Protein AF-A0A7C5HG70-F1 (afdb_monomer)

Organism: NCBI:txid274539

pLDDT: mean 87.7, std 12.25, range [42.59, 97.88]

Mean predicted aligned error: 7.67 Å

Solvent-accessible surface area (backbone atoms only — not comparable to full-atom values): 6271 Å² total; per-residue (Å²): 88,78,44,78,42,54,43,90,46,48,66,64,54,52,53,53,33,57,76,70,71,45,39,65,38,81,40,64,79,54,86,63,38,28,37,42,34,35,47,60,58,70,62,31,52,52,48,47,69,68,39,60,91,56,41,82,87,72,49,50,47,66,52,48,39,53,52,39,51,74,68,67,47,59,65,69,63,41,52,56,50,30,52,57,47,46,52,57,48,54,57,48,58,68,67,71,56,76,74,80,80,78,76,76,78,82,126

Foldseek 3Di:
DKDKDFPVCVVVVVVVCVVVVWDWDWADLDHTIIIIGIHDPVLRVLVCVQRPNNRLVRGQLVSVLVNCVSVVHDNVVSVVVSVVRVVVVVVVVVVPDDDDPPPPPDD

Structure (mmCIF, N/CA/C/O backbone):
data_AF-A0A7C5HG70-F1
#
_entry.id   AF-A0A7C5HG70-F1
#
loop_
_atom_site.group_PDB
_atom_site.id
_atom_site.type_symbol
_atom_site.label_atom_id
_atom_site.label_alt_id
_atom_site.label_comp_id
_atom_site.label_asym_id
_atom_site.label_entity_id
_atom_site.label_seq_id
_atom_site.pdbx_PDB_ins_code
_atom_site.Cartn_x
_atom_site.Cartn_y
_atom_site.Cartn_z
_atom_site.occupancy
_atom_site.B_iso_or_equiv
_atom_site.auth_seq_id
_atom_site.auth_comp_id
_atom_site.auth_asym_id
_atom_site.auth_atom_id
_atom_site.pdbx_PDB_model_num
ATOM 1 N N . VAL A 1 1 ? 2.950 -6.331 -4.172 1.00 86.00 1 VAL A N 1
ATOM 2 C CA . VAL A 1 1 ? 4.027 -5.714 -3.352 1.00 86.00 1 VAL A CA 1
ATOM 3 C C . VAL A 1 1 ? 3.846 -4.199 -3.343 1.00 86.00 1 VAL A C 1
ATOM 5 O O . VAL A 1 1 ? 3.346 -3.675 -4.333 1.00 86.00 1 VAL A O 1
ATOM 8 N N . MET A 1 2 ? 4.215 -3.508 -2.255 1.00 92.00 2 MET A N 1
ATOM 9 C CA . MET A 1 2 ? 4.218 -2.038 -2.158 1.00 92.00 2 MET A CA 1
ATOM 10 C C . MET A 1 2 ? 5.634 -1.519 -1.890 1.00 92.00 2 MET A C 1
ATOM 12 O O . MET A 1 2 ? 6.300 -2.007 -0.983 1.00 92.00 2 MET A O 1
ATOM 16 N N . HIS A 1 3 ? 6.058 -0.491 -2.626 1.00 92.75 3 HIS A N 1
ATOM 17 C CA . HIS A 1 3 ? 7.279 0.266 -2.340 1.00 92.75 3 HIS A CA 1
ATOM 18 C C . HIS A 1 3 ? 6.998 1.760 -2.232 1.00 92.75 3 HIS A C 1
ATOM 20 O O . HIS A 1 3 ? 6.288 2.316 -3.065 1.00 92.75 3 HIS A O 1
ATOM 26 N N . THR A 1 4 ? 7.616 2.427 -1.258 1.00 93.19 4 THR A N 1
ATOM 27 C CA . THR A 1 4 ? 7.603 3.890 -1.161 1.00 93.19 4 THR A CA 1
ATOM 28 C C . THR A 1 4 ? 8.867 4.459 -1.797 1.00 93.19 4 THR A C 1
ATOM 30 O O . THR A 1 4 ? 9.975 4.087 -1.419 1.00 93.19 4 THR A O 1
ATOM 33 N N . LEU A 1 5 ? 8.707 5.360 -2.765 1.00 94.38 5 LEU A N 1
ATOM 34 C CA . LEU A 1 5 ? 9.795 5.988 -3.518 1.00 94.38 5 LEU A CA 1
ATOM 35 C C . LEU A 1 5 ? 9.670 7.518 -3.475 1.00 94.38 5 LEU A C 1
ATOM 37 O O . LEU A 1 5 ? 8.562 8.032 -3.317 1.00 94.38 5 LEU A O 1
ATOM 41 N N . PRO A 1 6 ? 10.764 8.276 -3.669 1.00 94.69 6 PRO A N 1
ATOM 42 C CA . PRO A 1 6 ? 10.676 9.708 -3.943 1.00 94.69 6 PRO A CA 1
ATOM 43 C C . PRO A 1 6 ? 9.847 9.983 -5.206 1.00 94.69 6 PRO A C 1
ATOM 45 O O . PRO A 1 6 ? 9.965 9.256 -6.193 1.00 94.69 6 PRO A O 1
ATOM 48 N N . ALA A 1 7 ? 9.060 11.060 -5.219 1.00 93.25 7 ALA A N 1
ATOM 49 C CA . ALA A 1 7 ? 8.183 11.393 -6.347 1.00 93.25 7 ALA A CA 1
ATOM 50 C C . ALA A 1 7 ? 8.950 11.569 -7.673 1.00 93.25 7 ALA A C 1
ATOM 52 O O . ALA A 1 7 ? 8.489 11.117 -8.719 1.00 93.25 7 ALA A O 1
ATOM 53 N N . GLY A 1 8 ? 10.173 12.112 -7.628 1.00 94.38 8 GLY A N 1
ATOM 54 C CA . GLY A 1 8 ? 11.040 12.246 -8.807 1.00 94.38 8 GLY A CA 1
ATOM 55 C C . GLY A 1 8 ? 11.470 10.916 -9.446 1.00 94.38 8 GLY A C 1
ATOM 56 O O . GLY A 1 8 ? 11.918 10.905 -10.587 1.00 94.38 8 GLY A O 1
ATOM 57 N N . LYS A 1 9 ? 11.309 9.781 -8.752 1.00 95.19 9 LYS A N 1
ATOM 58 C CA . LYS A 1 9 ? 11.611 8.437 -9.274 1.00 95.19 9 LYS A CA 1
ATOM 59 C C . LYS A 1 9 ? 10.422 7.769 -9.976 1.00 95.19 9 LYS A C 1
ATOM 61 O O . LYS A 1 9 ? 10.565 6.647 -10.457 1.00 95.19 9 LYS A O 1
ATOM 66 N N . MET A 1 10 ? 9.266 8.437 -10.073 1.00 93.94 10 MET A N 1
ATOM 67 C CA . MET A 1 10 ? 8.052 7.869 -10.676 1.00 93.94 10 MET A CA 1
ATOM 68 C C . MET A 1 10 ? 8.275 7.382 -12.114 1.00 93.94 10 MET A C 1
ATOM 70 O O . MET A 1 10 ? 7.909 6.257 -12.453 1.00 93.94 10 MET A O 1
ATOM 74 N N . LEU A 1 11 ? 8.887 8.213 -12.961 1.00 95.44 11 LEU A N 1
ATOM 75 C CA . LEU A 1 11 ? 9.102 7.887 -14.374 1.00 95.44 11 LEU A CA 1
ATOM 76 C C . LEU A 1 11 ? 10.018 6.668 -14.538 1.00 95.44 11 LEU A C 1
ATOM 78 O O . LEU A 1 11 ? 9.692 5.748 -15.282 1.00 95.44 11 LEU A O 1
ATOM 82 N N . GLU A 1 12 ? 11.116 6.617 -13.784 1.00 96.25 12 GLU A N 1
ATOM 83 C CA . GLU A 1 12 ? 12.054 5.489 -13.799 1.00 96.25 12 GLU A CA 1
ATOM 84 C C . GLU A 1 12 ? 11.375 4.185 -13.346 1.00 96.25 12 GLU A C 1
ATOM 86 O O . GLU A 1 12 ? 11.476 3.153 -14.014 1.00 96.25 12 GLU A O 1
ATOM 91 N N . ALA A 1 13 ? 10.628 4.237 -12.238 1.00 95.69 13 ALA A N 1
ATOM 92 C CA . ALA A 1 13 ? 9.930 3.078 -11.691 1.00 95.69 13 ALA A CA 1
ATOM 93 C C . ALA A 1 13 ? 8.856 2.540 -12.651 1.00 95.69 13 ALA A C 1
ATOM 95 O O . ALA A 1 13 ? 8.804 1.338 -12.914 1.00 95.69 13 ALA A O 1
ATOM 96 N N . THR A 1 14 ? 8.025 3.422 -13.213 1.00 95.81 14 THR A N 1
ATOM 97 C CA . THR A 1 14 ? 6.956 3.025 -14.143 1.00 95.81 14 THR A CA 1
ATOM 98 C C . THR A 1 14 ? 7.508 2.512 -15.471 1.00 95.81 14 THR A C 1
ATOM 100 O O . THR A 1 14 ? 6.991 1.525 -15.992 1.00 95.81 14 THR A O 1
ATOM 103 N N . ALA A 1 15 ? 8.590 3.098 -15.994 1.00 97.44 15 ALA A N 1
ATOM 104 C CA . ALA A 1 15 ? 9.267 2.593 -17.188 1.00 97.44 15 ALA A CA 1
ATOM 105 C C . ALA A 1 15 ? 9.804 1.170 -16.971 1.00 97.44 15 ALA A C 1
ATOM 107 O O . ALA A 1 15 ? 9.611 0.296 -17.818 1.00 97.44 15 ALA A O 1
ATOM 108 N N . LYS A 1 16 ? 10.419 0.911 -15.810 1.00 97.06 16 LYS A N 1
ATOM 109 C CA . LYS A 1 16 ? 10.902 -0.424 -15.444 1.00 97.06 16 LYS A CA 1
ATOM 110 C C . LYS A 1 16 ? 9.755 -1.433 -15.358 1.00 97.06 16 LYS A C 1
ATOM 112 O O . LYS A 1 16 ? 9.848 -2.495 -15.963 1.00 97.06 16 LYS A O 1
ATOM 117 N N . LEU A 1 17 ? 8.667 -1.097 -14.665 1.00 97.12 17 LEU A N 1
ATOM 118 C CA . LEU A 1 17 ? 7.504 -1.983 -14.520 1.00 97.12 17 LEU A CA 1
ATOM 119 C C . LEU A 1 17 ? 6.849 -2.305 -15.869 1.00 97.12 17 LEU A C 1
ATOM 121 O O . LEU A 1 17 ? 6.609 -3.474 -16.164 1.00 97.12 17 LEU A O 1
ATOM 125 N N . ARG A 1 18 ? 6.668 -1.294 -16.730 1.00 96.62 18 ARG A N 1
ATOM 126 C CA . ARG A 1 18 ? 6.160 -1.478 -18.100 1.00 96.62 18 ARG A CA 1
ATOM 127 C C . ARG A 1 18 ? 7.064 -2.385 -18.931 1.00 96.62 18 ARG A C 1
ATOM 129 O O . ARG A 1 18 ? 6.560 -3.264 -19.617 1.00 96.62 18 ARG A O 1
ATOM 136 N N . ARG A 1 19 ? 8.388 -2.213 -18.840 1.00 97.88 19 ARG A N 1
ATOM 137 C CA . ARG A 1 19 ? 9.363 -3.060 -19.548 1.00 97.88 19 ARG A CA 1
ATOM 138 C C . ARG A 1 19 ? 9.259 -4.535 -19.150 1.00 97.88 19 ARG A C 1
ATOM 140 O O . ARG A 1 19 ? 9.485 -5.394 -19.994 1.00 97.88 19 ARG A O 1
ATOM 147 N N . PHE A 1 20 ? 8.935 -4.826 -17.893 1.00 96.50 20 PHE A N 1
ATOM 148 C CA . PHE A 1 20 ? 8.747 -6.195 -17.406 1.00 96.50 20 PHE A CA 1
ATOM 149 C C . PHE A 1 20 ? 7.308 -6.713 -17.555 1.00 96.50 20 PHE A C 1
ATOM 151 O O . PHE A 1 20 ? 7.043 -7.844 -17.160 1.00 96.50 20 PHE A O 1
ATOM 158 N N . GLY A 1 21 ? 6.381 -5.918 -18.102 1.00 96.31 21 GLY A N 1
ATOM 159 C CA . GLY A 1 21 ? 4.975 -6.312 -18.235 1.00 96.31 21 GLY A CA 1
ATOM 160 C C . GLY A 1 21 ? 4.262 -6.511 -16.893 1.00 96.31 21 GLY A C 1
ATOM 161 O O . GLY A 1 21 ? 3.329 -7.301 -16.808 1.00 96.31 21 GLY A O 1
ATOM 162 N N . ILE A 1 22 ? 4.714 -5.831 -15.837 1.00 97.00 22 ILE A N 1
ATOM 163 C CA . ILE A 1 22 ? 4.141 -5.949 -14.492 1.00 97.00 22 ILE A CA 1
ATOM 164 C C . ILE A 1 22 ? 3.065 -4.875 -14.332 1.00 97.00 22 ILE A C 1
ATOM 166 O O . ILE A 1 22 ? 3.363 -3.693 -14.519 1.00 97.00 22 ILE A O 1
ATOM 170 N N . ASP A 1 23 ? 1.840 -5.263 -13.960 1.00 97.12 23 ASP A N 1
ATOM 171 C CA . ASP A 1 23 ? 0.777 -4.297 -13.664 1.00 97.12 23 ASP A CA 1
ATOM 172 C C . ASP A 1 23 ? 1.081 -3.539 -12.367 1.00 97.12 23 ASP A C 1
ATOM 174 O O . ASP A 1 23 ? 1.718 -4.056 -11.438 1.00 97.12 23 ASP A O 1
ATOM 178 N N . PHE A 1 24 ? 0.646 -2.283 -12.309 1.00 96.69 24 PHE A N 1
ATOM 179 C CA . PHE A 1 24 ? 0.928 -1.407 -11.186 1.00 96.69 24 PHE A CA 1
ATOM 180 C C . PHE A 1 24 ? -0.119 -0.310 -10.975 1.00 96.69 24 PHE A C 1
ATOM 182 O O . PHE A 1 24 ? -0.896 0.068 -11.854 1.00 96.69 24 PHE A O 1
ATOM 189 N N . HIS A 1 25 ? -0.110 0.240 -9.767 1.00 95.19 25 HIS A N 1
ATOM 190 C CA . HIS A 1 25 ? -0.863 1.414 -9.367 1.00 95.19 25 HIS A CA 1
ATOM 191 C C . HIS A 1 25 ? 0.058 2.360 -8.595 1.00 95.19 25 HIS A C 1
ATOM 193 O O . HIS A 1 25 ? 0.753 1.955 -7.660 1.00 95.19 25 HIS A O 1
ATOM 199 N N . ILE A 1 26 ? 0.068 3.629 -9.004 1.00 94.12 26 ILE A N 1
ATOM 200 C CA . ILE A 1 26 ? 0.796 4.685 -8.308 1.00 94.12 26 ILE A CA 1
ATOM 201 C C . ILE A 1 26 ? -0.185 5.430 -7.420 1.00 94.12 26 ILE A C 1
ATOM 203 O O . ILE A 1 26 ? -1.131 6.038 -7.909 1.00 94.12 26 ILE A O 1
ATOM 207 N N . HIS A 1 27 ? 0.084 5.408 -6.124 1.00 92.25 27 HIS A N 1
ATOM 208 C CA . HIS A 1 27 ? -0.643 6.179 -5.138 1.00 92.25 27 HIS A CA 1
ATOM 209 C C . HIS A 1 27 ? 0.271 7.289 -4.610 1.00 92.25 27 HIS A C 1
ATOM 211 O O . HIS A 1 27 ? 1.328 7.010 -4.045 1.00 92.25 27 HIS A O 1
ATOM 217 N N . ALA A 1 28 ? -0.109 8.551 -4.801 1.00 87.44 28 ALA A N 1
ATOM 218 C CA . ALA A 1 28 ? 0.677 9.713 -4.387 1.00 87.44 28 ALA A CA 1
ATOM 219 C C . ALA A 1 28 ? -0.002 10.427 -3.200 1.00 87.44 28 ALA A C 1
ATOM 221 O O . ALA A 1 28 ? -0.709 11.412 -3.402 1.00 87.44 28 ALA A O 1
ATOM 222 N N . PRO A 1 29 ? 0.189 9.964 -1.947 1.00 72.62 29 PRO A N 1
ATOM 223 C CA . PRO A 1 29 ? -0.472 10.555 -0.778 1.00 72.62 29 PRO A CA 1
ATOM 224 C C . PRO A 1 29 ? 0.031 11.974 -0.444 1.00 72.62 29 PRO A C 1
ATOM 226 O O . PRO A 1 29 ? -0.538 12.645 0.421 1.00 72.62 29 PRO A O 1
ATOM 229 N N . GLY A 1 30 ? 1.103 12.429 -1.102 1.00 76.25 30 GLY A N 1
ATOM 230 C CA . GLY A 1 30 ? 1.690 13.756 -0.957 1.00 76.25 30 GLY A CA 1
ATOM 231 C C . GLY A 1 30 ? 2.678 14.086 -2.082 1.00 76.25 30 GLY A C 1
ATOM 232 O O . GLY A 1 30 ? 2.781 13.371 -3.072 1.00 76.25 30 GLY A O 1
ATOM 233 N N . ILE A 1 31 ? 3.424 15.181 -1.913 1.00 80.94 31 ILE A N 1
ATOM 234 C CA . ILE A 1 31 ? 4.250 15.784 -2.980 1.00 80.94 31 ILE A CA 1
AT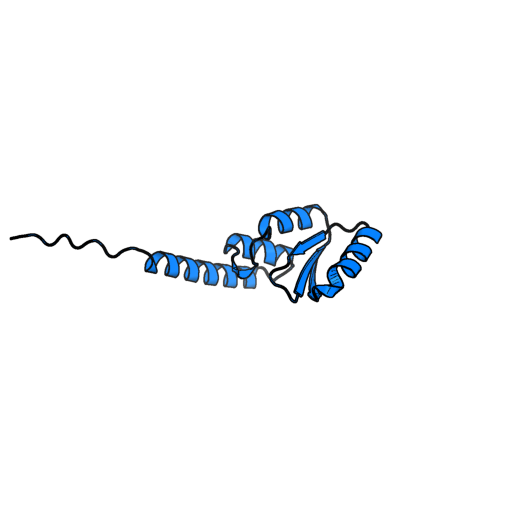OM 235 C C . ILE A 1 31 ? 5.665 15.180 -3.054 1.00 80.94 31 ILE A C 1
ATOM 237 O O . ILE A 1 31 ? 6.333 15.245 -4.080 1.00 80.94 31 ILE A O 1
ATOM 241 N N . LYS A 1 32 ? 6.156 14.613 -1.943 1.00 89.00 32 LYS A N 1
ATOM 242 C CA . LYS A 1 32 ? 7.556 14.171 -1.815 1.00 89.00 32 LYS A CA 1
ATOM 243 C C . LYS A 1 32 ? 7.762 12.705 -2.168 1.00 89.00 32 LYS A C 1
ATOM 245 O O . LYS A 1 32 ? 8.825 12.341 -2.667 1.00 89.00 32 LYS A O 1
ATOM 250 N N . THR A 1 33 ? 6.772 11.867 -1.888 1.00 91.50 33 THR A N 1
ATOM 251 C CA . THR A 1 33 ? 6.871 10.414 -2.016 1.00 91.50 33 THR A CA 1
ATOM 252 C C . THR A 1 33 ? 5.632 9.836 -2.677 1.00 91.50 33 THR A C 1
ATOM 254 O O . THR A 1 33 ? 4.535 10.383 -2.581 1.00 91.50 33 THR A O 1
ATOM 257 N N . ILE A 1 34 ? 5.832 8.703 -3.338 1.00 92.81 34 ILE A N 1
ATOM 258 C CA . ILE A 1 34 ? 4.793 7.893 -3.958 1.00 92.81 34 ILE A CA 1
ATOM 259 C C . ILE A 1 34 ? 4.868 6.474 -3.415 1.00 92.81 34 ILE A C 1
ATOM 261 O O . ILE A 1 34 ? 5.952 5.967 -3.131 1.00 92.81 34 ILE A O 1
ATOM 265 N N . ASN A 1 35 ? 3.720 5.823 -3.322 1.00 93.50 35 ASN A N 1
ATOM 266 C CA . ASN A 1 35 ? 3.604 4.394 -3.100 1.00 93.50 35 ASN A CA 1
ATOM 267 C C . ASN A 1 35 ? 3.331 3.723 -4.444 1.00 93.50 35 ASN A C 1
ATOM 269 O O . ASN A 1 35 ? 2.380 4.061 -5.146 1.00 93.50 35 ASN A O 1
ATOM 273 N N . VAL A 1 36 ? 4.184 2.777 -4.807 1.00 95.00 36 VAL A N 1
ATOM 274 C CA . VAL A 1 36 ? 4.088 1.991 -6.031 1.00 95.00 36 VAL A CA 1
ATOM 275 C C . VAL A 1 36 ? 3.627 0.600 -5.639 1.00 95.00 36 VAL A C 1
ATOM 277 O O . VAL A 1 36 ? 4.380 -0.163 -5.029 1.00 95.00 36 VAL A O 1
ATOM 280 N N . PHE A 1 37 ? 2.384 0.282 -5.975 1.00 95.12 37 PHE A N 1
ATOM 281 C CA . PHE A 1 37 ? 1.833 -1.058 -5.847 1.00 95.12 37 PHE A CA 1
ATOM 282 C C . PHE A 1 37 ? 2.015 -1.778 -7.171 1.00 95.12 37 PHE A C 1
ATOM 284 O O . PHE A 1 37 ? 1.653 -1.233 -8.205 1.00 95.12 37 PHE A O 1
ATOM 291 N N . PHE A 1 38 ? 2.576 -2.979 -7.160 1.00 95.94 38 PHE A N 1
ATOM 292 C CA . PHE A 1 38 ? 2.776 -3.763 -8.377 1.00 95.94 38 PHE A CA 1
ATOM 293 C C . PHE A 1 38 ? 2.699 -5.261 -8.098 1.00 95.94 38 PHE A C 1
ATOM 295 O O . PHE A 1 38 ? 2.931 -5.713 -6.965 1.00 95.94 38 PHE A O 1
ATOM 302 N N . GLY A 1 39 ? 2.370 -6.028 -9.134 1.00 94.69 39 GLY A N 1
ATOM 303 C CA . GLY A 1 39 ? 2.257 -7.481 -9.068 1.00 94.69 39 GLY A CA 1
ATOM 304 C C . GLY A 1 39 ? 1.164 -8.011 -9.987 1.00 94.69 39 GLY A C 1
ATOM 305 O O . GLY A 1 39 ? 1.004 -7.525 -11.103 1.00 9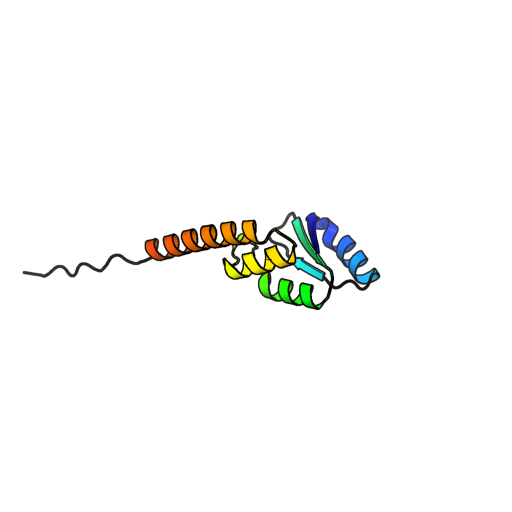4.69 39 GLY A O 1
ATOM 306 N N . ALA A 1 40 ? 0.437 -9.017 -9.499 1.00 94.69 40 ALA A N 1
ATOM 307 C CA . ALA A 1 40 ? -0.656 -9.640 -10.233 1.00 94.69 40 ALA A CA 1
ATOM 308 C C . ALA A 1 40 ? -1.780 -8.621 -10.537 1.00 94.69 40 ALA A C 1
ATOM 310 O O . ALA A 1 40 ? -2.150 -7.863 -9.627 1.00 94.69 40 ALA A O 1
ATOM 311 N N . PRO A 1 41 ? -2.318 -8.582 -11.771 1.00 95.69 41 PRO A N 1
ATOM 312 C CA . PRO A 1 41 ? -3.318 -7.595 -12.186 1.00 95.69 41 PRO A CA 1
ATOM 313 C C . PRO A 1 41 ? -4.559 -7.543 -11.290 1.00 95.69 41 PRO A C 1
ATOM 315 O O . PRO A 1 41 ? -5.044 -6.465 -10.959 1.00 95.69 41 PRO A O 1
ATOM 318 N N . GLU A 1 42 ? -5.047 -8.693 -10.830 1.00 94.75 42 GLU A N 1
ATOM 319 C CA . GLU A 1 42 ? -6.192 -8.812 -9.929 1.00 94.75 42 GLU A CA 1
ATOM 320 C C . GLU A 1 42 ? -5.935 -8.125 -8.580 1.00 94.75 42 GLU A C 1
ATOM 322 O O . GLU A 1 42 ? -6.774 -7.370 -8.086 1.00 94.75 42 GLU A O 1
ATOM 327 N N . CYS A 1 43 ? -4.731 -8.284 -8.024 1.00 93.56 43 CYS A N 1
ATOM 328 C CA . CYS A 1 43 ? -4.331 -7.610 -6.794 1.00 93.56 43 CYS A CA 1
ATOM 329 C C . CYS A 1 43 ? -4.210 -6.099 -7.014 1.00 93.56 43 CYS A C 1
ATOM 331 O O . CYS A 1 43 ? -4.650 -5.304 -6.185 1.00 93.56 43 CYS A O 1
ATOM 333 N N . VAL A 1 44 ? -3.626 -5.680 -8.137 1.00 94.94 44 VAL A N 1
ATOM 334 C CA . VAL A 1 44 ? -3.474 -4.258 -8.467 1.00 94.94 44 VAL A CA 1
ATOM 335 C C . VAL A 1 44 ? -4.836 -3.596 -8.691 1.00 94.94 44 VAL A C 1
ATOM 337 O O . VAL A 1 44 ? -5.036 -2.464 -8.248 1.00 94.94 44 VAL A O 1
ATOM 340 N N . ALA A 1 45 ? -5.789 -4.290 -9.313 1.00 94.75 45 ALA A N 1
ATOM 341 C CA . ALA A 1 45 ? -7.149 -3.803 -9.518 1.00 94.75 45 ALA A CA 1
ATOM 342 C C . ALA A 1 45 ? -7.877 -3.548 -8.189 1.00 94.75 45 ALA A C 1
ATOM 344 O O . ALA A 1 45 ? -8.470 -2.482 -8.014 1.00 94.75 45 ALA A O 1
ATOM 345 N N . VAL A 1 46 ? -7.769 -4.470 -7.226 1.00 94.19 46 VAL A N 1
ATOM 346 C CA . VAL A 1 46 ? -8.344 -4.284 -5.883 1.00 94.19 46 VAL A CA 1
ATOM 347 C C . VAL A 1 46 ? -7.688 -3.101 -5.168 1.00 94.19 46 VAL A C 1
ATOM 349 O O . VAL A 1 46 ? -8.390 -2.230 -4.657 1.00 94.19 46 VAL A O 1
ATOM 352 N N . VAL A 1 47 ? -6.353 -2.994 -5.198 1.00 93.50 47 VAL A N 1
ATOM 353 C CA . VAL A 1 47 ? -5.649 -1.840 -4.611 1.00 93.50 47 VAL A CA 1
ATOM 354 C C . VAL A 1 47 ? -6.095 -0.527 -5.256 1.00 93.50 47 VAL A C 1
ATOM 356 O O . VAL A 1 47 ? -6.312 0.452 -4.548 1.00 93.50 47 VAL A O 1
ATOM 359 N N . ARG A 1 48 ? -6.266 -0.491 -6.581 1.00 93.00 48 ARG A N 1
ATOM 360 C CA . ARG A 1 48 ? -6.744 0.692 -7.313 1.00 93.00 48 ARG A CA 1
ATOM 361 C C . ARG A 1 48 ? -8.146 1.103 -6.857 1.00 93.00 48 ARG A C 1
ATOM 363 O O . ARG A 1 48 ? -8.390 2.294 -6.692 1.00 93.00 48 ARG A O 1
ATOM 370 N N . SER A 1 49 ? -9.027 0.131 -6.612 1.00 92.50 49 SER A N 1
ATOM 371 C CA . SER A 1 49 ? -10.377 0.371 -6.089 1.00 92.50 49 SER A CA 1
ATOM 372 C C . SER A 1 49 ? -10.376 0.891 -4.649 1.00 92.50 49 SER A C 1
ATOM 374 O O . SER A 1 49 ? -11.194 1.744 -4.320 1.00 92.50 49 SER A O 1
ATOM 376 N N . ILE A 1 50 ? -9.483 0.383 -3.793 1.00 91.69 50 ILE A N 1
ATOM 377 C CA . ILE A 1 50 ? -9.393 0.777 -2.377 1.00 91.69 50 ILE A CA 1
ATOM 378 C C . ILE A 1 50 ? -8.734 2.153 -2.228 1.00 91.69 50 ILE A C 1
ATOM 380 O O . ILE A 1 50 ? -9.266 3.042 -1.567 1.00 91.69 50 ILE A O 1
ATOM 384 N N . CYS A 1 51 ? -7.554 2.325 -2.827 1.00 87.19 51 CYS A N 1
ATOM 385 C CA . CYS A 1 51 ? -6.742 3.522 -2.650 1.00 87.19 51 CYS A CA 1
ATOM 386 C C . CYS A 1 51 ? -7.307 4.712 -3.428 1.00 87.19 51 CYS A C 1
ATOM 388 O O . CYS A 1 51 ? -7.315 5.815 -2.888 1.00 87.19 51 CYS A O 1
ATOM 390 N N . GLY A 1 52 ? -7.783 4.512 -4.665 1.00 81.25 52 GLY A N 1
ATOM 391 C CA . GLY A 1 52 ? -8.289 5.586 -5.527 1.00 81.25 52 GLY A CA 1
ATOM 392 C C . GLY A 1 52 ? -7.453 6.873 -5.427 1.00 81.25 52 GLY A C 1
ATOM 393 O O . GLY A 1 52 ? -6.225 6.845 -5.535 1.00 81.25 52 GLY A O 1
ATOM 394 N N . GLU A 1 53 ? -8.128 7.988 -5.141 1.00 74.94 53 GLU A N 1
ATOM 395 C CA . GLU A 1 53 ? -7.511 9.278 -4.784 1.00 74.94 53 GLU A CA 1
ATOM 396 C C . GLU A 1 53 ? -7.447 9.523 -3.260 1.00 74.94 53 GLU A C 1
ATOM 398 O O . GLU A 1 53 ? -6.935 10.548 -2.802 1.00 74.94 53 GLU A O 1
ATOM 4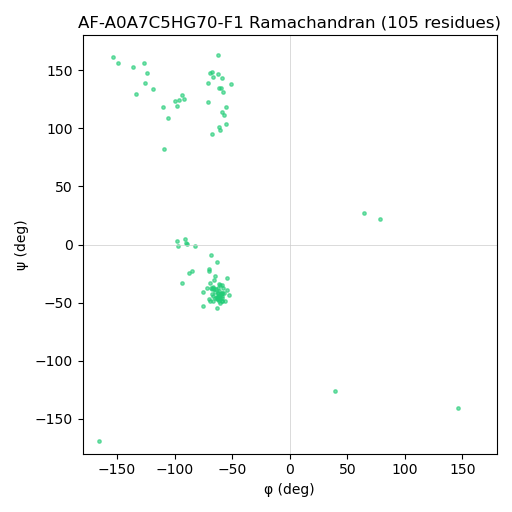03 N N . LYS A 1 54 ? -7.961 8.590 -2.446 1.00 82.12 54 LYS A N 1
ATOM 404 C CA . LYS A 1 54 ? -8.019 8.714 -0.984 1.00 82.12 54 LYS A CA 1
ATOM 405 C C . LYS A 1 54 ? -6.622 8.594 -0.394 1.00 82.12 54 LYS A C 1
ATOM 407 O O . LYS A 1 54 ? -5.867 7.698 -0.754 1.00 82.12 54 LYS A O 1
ATOM 412 N N . LYS A 1 55 ? -6.275 9.412 0.602 1.00 84.25 55 LYS A N 1
ATOM 413 C CA . LYS A 1 55 ? -5.039 9.178 1.366 1.00 84.25 55 LYS A CA 1
ATOM 414 C C . LYS A 1 55 ? -5.191 7.882 2.162 1.00 84.25 55 LYS A C 1
ATOM 416 O O . LYS A 1 55 ? -6.246 7.638 2.733 1.00 84.25 55 LYS A O 1
ATOM 421 N N . LEU A 1 56 ? -4.114 7.109 2.317 1.00 83.69 56 LEU A N 1
ATOM 422 C CA . LEU A 1 56 ? -4.144 5.852 3.092 1.00 83.69 56 LEU A CA 1
ATOM 423 C C . LEU A 1 56 ? -4.677 6.008 4.530 1.00 83.69 56 LEU A C 1
ATOM 425 O O . LEU A 1 56 ? -5.256 5.084 5.092 1.00 83.69 56 LEU A O 1
ATOM 429 N N . ARG A 1 57 ? -4.500 7.188 5.134 1.00 82.81 57 ARG A N 1
ATOM 430 C CA . ARG A 1 57 ? -5.027 7.504 6.472 1.00 82.81 57 ARG A CA 1
ATOM 431 C C . ARG A 1 57 ? -6.553 7.656 6.522 1.00 82.81 57 ARG A C 1
ATOM 433 O O . ARG A 1 57 ? -7.121 7.526 7.600 1.00 82.81 57 ARG A O 1
ATOM 440 N N . ASP A 1 58 ? -7.176 7.929 5.380 1.00 86.31 58 ASP A N 1
ATOM 441 C CA . ASP A 1 58 ? -8.609 8.195 5.238 1.00 86.31 58 ASP A CA 1
ATOM 442 C C . ASP A 1 58 ? -9.379 6.935 4.793 1.00 86.31 58 ASP A C 1
ATOM 444 O O . ASP A 1 58 ? -10.589 6.986 4.593 1.00 86.31 58 ASP A O 1
ATOM 448 N N . LEU A 1 59 ? -8.693 5.792 4.653 1.00 90.38 59 LEU A N 1
ATOM 449 C CA . LEU A 1 59 ? -9.336 4.498 4.425 1.00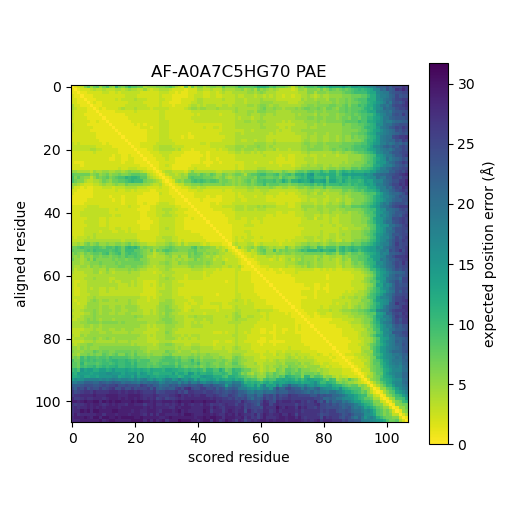 90.38 59 LEU A CA 1
ATOM 450 C C . LEU A 1 59 ? -10.229 4.129 5.613 1.00 90.38 59 LEU A C 1
ATOM 452 O O . LEU A 1 59 ? -9.882 4.405 6.766 1.00 90.38 59 LEU A O 1
ATOM 456 N N . THR A 1 60 ? -11.331 3.438 5.349 1.00 92.81 60 THR A N 1
ATOM 457 C CA . THR A 1 60 ? -12.160 2.795 6.380 1.00 92.81 60 THR A CA 1
ATOM 458 C C . THR A 1 60 ? -11.370 1.712 7.136 1.00 92.81 60 THR A C 1
ATOM 460 O O . THR A 1 60 ? -10.274 1.316 6.705 1.00 92.81 60 THR A O 1
ATOM 463 N N . PRO A 1 61 ? -11.839 1.259 8.312 1.00 94.06 61 PRO A N 1
ATOM 464 C CA . PRO A 1 61 ? -11.275 0.085 8.974 1.00 94.06 61 PRO A CA 1
ATOM 465 C C . PRO A 1 61 ? -11.215 -1.138 8.051 1.00 94.06 61 PRO A C 1
ATOM 467 O O . PRO A 1 61 ? -10.179 -1.796 7.984 1.00 94.06 61 PRO A O 1
ATOM 470 N N . GLU A 1 62 ? -12.273 -1.389 7.282 1.00 94.44 62 GLU A N 1
ATOM 471 C CA . GLU A 1 62 ? -12.400 -2.518 6.358 1.00 94.44 62 GLU A CA 1
ATOM 472 C C . GLU A 1 62 ? -11.413 -2.410 5.189 1.00 94.44 62 GLU A C 1
ATOM 474 O O . GLU A 1 62 ? -10.682 -3.358 4.901 1.00 94.44 62 GLU A O 1
ATOM 479 N N . GLU A 1 63 ? -11.338 -1.243 4.544 1.00 94.31 63 GLU A N 1
ATOM 480 C CA . GLU A 1 63 ? -10.399 -0.990 3.442 1.00 94.31 63 GLU A CA 1
ATOM 481 C C . GLU A 1 63 ? -8.937 -1.161 3.886 1.00 94.31 63 GLU A C 1
ATOM 483 O O . GLU A 1 63 ? -8.135 -1.773 3.179 1.00 94.31 63 GLU A O 1
ATOM 488 N N . ASP A 1 64 ? -8.583 -0.653 5.070 1.00 93.81 64 ASP A N 1
ATOM 489 C CA . ASP A 1 64 ? -7.237 -0.790 5.642 1.00 93.81 64 ASP A CA 1
ATOM 490 C C . ASP A 1 64 ? -6.924 -2.236 6.056 1.00 93.81 6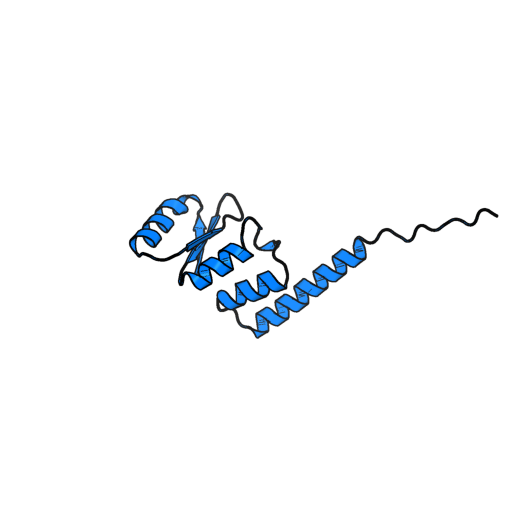4 ASP A C 1
ATOM 492 O O . ASP A 1 64 ? -5.779 -2.685 5.924 1.00 93.81 64 ASP A O 1
ATOM 496 N N . PHE A 1 65 ? -7.937 -2.984 6.507 1.00 94.62 65 PHE A N 1
ATOM 497 C CA . PHE A 1 65 ? -7.801 -4.405 6.806 1.00 94.62 65 PHE A CA 1
ATOM 498 C C . PHE A 1 65 ? -7.455 -5.198 5.542 1.00 94.62 65 PHE A C 1
ATOM 500 O O . PHE A 1 65 ? -6.414 -5.858 5.508 1.00 94.62 65 PHE A O 1
ATOM 507 N N . VAL A 1 66 ? -8.276 -5.065 4.491 1.00 94.06 66 VAL A N 1
ATOM 508 C CA . VAL A 1 66 ? -8.083 -5.748 3.201 1.00 94.06 66 VAL A CA 1
ATOM 509 C C . VAL A 1 66 ? -6.733 -5.382 2.593 1.00 94.06 66 VAL A C 1
ATOM 511 O O . VAL A 1 66 ? -5.963 -6.272 2.225 1.00 94.06 66 VAL A O 1
ATOM 514 N N . LEU A 1 67 ? -6.403 -4.087 2.544 1.00 93.38 67 LEU A N 1
ATOM 515 C CA . LEU A 1 67 ? -5.130 -3.627 1.996 1.00 93.38 67 LEU A CA 1
ATOM 516 C C . LEU A 1 67 ? -3.942 -4.229 2.755 1.00 93.38 67 LEU A C 1
ATOM 518 O O . LEU A 1 67 ? -3.003 -4.719 2.133 1.00 93.38 67 LEU A O 1
ATOM 522 N N . GLY A 1 68 ? -3.973 -4.232 4.089 1.00 93.19 68 GLY A N 1
ATOM 523 C CA . GLY A 1 68 ? -2.881 -4.795 4.880 1.00 93.19 68 GLY A CA 1
ATOM 524 C C . GLY A 1 68 ? -2.732 -6.310 4.722 1.00 93.19 68 GLY A C 1
ATOM 525 O O . GLY A 1 68 ? -1.606 -6.797 4.615 1.00 93.19 68 GLY A O 1
ATOM 526 N N . SER A 1 69 ? -3.839 -7.051 4.615 1.00 92.94 69 SER A N 1
ATOM 527 C CA . SER A 1 69 ? -3.807 -8.488 4.314 1.00 92.94 69 SER A CA 1
ATOM 528 C C . SER A 1 69 ? -3.191 -8.769 2.940 1.00 92.94 69 SER A C 1
ATOM 530 O O . SER A 1 69 ? -2.346 -9.652 2.817 1.00 92.94 69 SER A O 1
ATOM 532 N N . MET A 1 70 ? -3.527 -7.974 1.918 1.00 91.25 70 MET A N 1
ATOM 533 C CA . MET A 1 70 ? -2.926 -8.089 0.580 1.00 91.25 70 MET A CA 1
ATOM 534 C C . MET A 1 70 ? -1.426 -7.767 0.557 1.00 91.25 70 MET A C 1
ATOM 536 O O . MET A 1 70 ? -0.693 -8.258 -0.303 1.00 91.25 70 MET A O 1
ATOM 540 N N . LEU A 1 71 ? -0.959 -6.934 1.488 1.00 90.88 71 LEU A N 1
ATOM 541 C CA . LEU A 1 71 ? 0.460 -6.624 1.668 1.00 90.88 71 LEU A CA 1
ATOM 542 C C . LEU A 1 71 ? 1.209 -7.682 2.490 1.00 90.88 71 LEU A C 1
ATOM 544 O O . LEU A 1 71 ? 2.422 -7.559 2.660 1.00 90.88 71 LEU A O 1
ATOM 548 N N . GLY A 1 72 ? 0.516 -8.723 2.959 1.00 91.12 72 GLY A N 1
ATOM 549 C CA . GLY A 1 72 ? 1.104 -9.806 3.740 1.00 91.12 72 GLY A CA 1
ATOM 550 C C . GLY A 1 72 ? 1.349 -9.441 5.202 1.00 91.12 72 GLY A C 1
ATOM 551 O O . GLY A 1 72 ? 2.197 -10.058 5.846 1.00 91.12 72 GLY A O 1
ATOM 552 N N . TYR A 1 73 ? 0.650 -8.436 5.740 1.00 92.94 73 TYR A N 1
ATOM 553 C CA . TYR A 1 73 ? 0.672 -8.202 7.180 1.00 92.94 73 TYR A CA 1
ATOM 554 C C . TYR A 1 73 ? -0.012 -9.343 7.926 1.00 92.94 73 TYR A C 1
ATOM 556 O O . TYR A 1 73 ? -0.966 -9.955 7.445 1.00 92.94 73 TYR A O 1
ATOM 564 N N . ASP A 1 74 ? 0.486 -9.602 9.131 1.00 96.25 74 ASP A N 1
ATOM 565 C CA . ASP A 1 74 ? -0.064 -10.624 10.007 1.00 96.25 74 ASP A CA 1
ATOM 566 C C . ASP A 1 74 ? -1.549 -10.360 10.309 1.00 96.25 74 ASP A C 1
ATOM 568 O O . ASP A 1 74 ? -1.941 -9.253 10.691 1.00 96.25 74 ASP A O 1
ATOM 572 N N . ILE A 1 75 ? -2.367 -11.403 10.151 1.00 94.88 75 ILE A N 1
ATOM 573 C CA . ILE A 1 75 ? -3.822 -11.310 10.297 1.00 94.88 75 ILE A CA 1
ATOM 574 C C . ILE A 1 75 ? -4.212 -10.935 11.728 1.00 94.88 75 ILE A C 1
ATOM 576 O O . ILE A 1 75 ? -5.121 -10.129 11.911 1.00 94.88 75 ILE A O 1
ATOM 580 N N . ARG A 1 76 ? -3.514 -11.448 12.752 1.00 96.56 76 ARG A N 1
ATOM 581 C CA . ARG A 1 76 ? -3.823 -11.128 14.155 1.00 96.56 76 ARG A CA 1
ATOM 582 C C . ARG A 1 76 ? -3.572 -9.648 14.441 1.00 96.56 76 ARG A C 1
ATOM 584 O O . ARG A 1 76 ? -4.454 -8.980 14.976 1.00 96.56 76 ARG A O 1
ATOM 591 N N . LYS A 1 77 ? -2.433 -9.114 13.994 1.00 95.31 77 LYS A N 1
ATOM 592 C CA . LYS A 1 77 ? -2.113 -7.679 14.100 1.00 95.31 77 LYS A CA 1
ATOM 593 C C . LYS A 1 77 ? -3.098 -6.804 13.325 1.00 95.31 77 LYS A C 1
ATOM 595 O O . LYS A 1 77 ? -3.457 -5.724 13.792 1.00 95.31 77 LYS A O 1
ATOM 600 N N . GLN A 1 78 ? -3.558 -7.255 12.157 1.00 96.38 78 GLN A N 1
ATOM 601 C CA . GLN A 1 78 ? -4.586 -6.545 11.395 1.00 96.38 78 GLN A CA 1
ATOM 602 C C . GLN A 1 78 ? -5.940 -6.545 12.122 1.00 96.38 78 GLN A C 1
ATOM 604 O O . GLN A 1 78 ? -6.608 -5.514 12.115 1.00 96.38 78 GLN A O 1
ATOM 609 N N . CYS A 1 79 ? -6.317 -7.628 12.814 1.00 96.38 79 CYS A N 1
ATOM 610 C CA . CYS A 1 79 ? -7.524 -7.651 13.651 1.00 96.38 79 CYS A CA 1
ATOM 611 C C . CYS A 1 79 ? -7.435 -6.643 14.804 1.00 96.38 79 CYS A C 1
ATOM 613 O O . CYS A 1 79 ? -8.359 -5.861 15.014 1.00 96.38 79 CYS A O 1
ATOM 615 N N . GLU A 1 80 ? -6.310 -6.612 15.523 1.00 96.19 80 GLU A N 1
ATOM 616 C CA . GLU A 1 80 ? -6.079 -5.642 16.604 1.00 96.19 80 GLU A CA 1
ATOM 617 C C . GLU A 1 80 ? -6.171 -4.197 16.091 1.00 96.19 80 GLU A C 1
ATOM 619 O O . GLU A 1 80 ? -6.829 -3.340 16.688 1.00 96.19 80 GLU A O 1
ATOM 624 N N . ARG A 1 81 ? -5.551 -3.926 14.937 1.00 94.88 81 ARG A N 1
ATOM 625 C CA . ARG A 1 81 ? -5.586 -2.613 14.285 1.00 94.88 81 ARG A CA 1
ATOM 626 C C . ARG A 1 81 ? -6.994 -2.225 13.829 1.00 94.88 81 ARG A C 1
ATOM 628 O O . ARG A 1 81 ? -7.375 -1.065 13.998 1.00 94.88 81 ARG A O 1
ATOM 635 N N . TYR A 1 82 ? -7.753 -3.173 13.284 1.00 96.00 82 TYR A N 1
ATOM 636 C CA . TYR A 1 82 ? -9.138 -2.976 12.859 1.00 96.00 82 TYR A CA 1
ATOM 637 C C . TYR A 1 82 ? -10.032 -2.572 14.033 1.00 96.00 82 TYR A C 1
ATOM 639 O O . TYR A 1 82 ? -10.717 -1.552 13.946 1.00 96.00 82 TYR A O 1
ATOM 647 N N 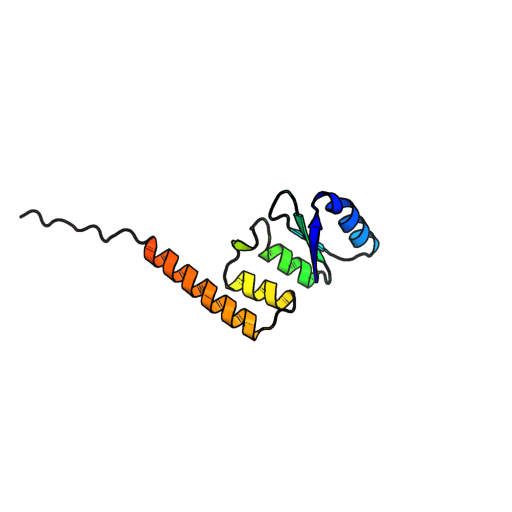. LEU A 1 83 ? -9.979 -3.315 15.145 1.00 95.12 83 LEU A N 1
ATOM 648 C CA . LEU A 1 83 ? -10.774 -3.020 16.342 1.00 95.12 83 LEU A CA 1
ATOM 649 C C . LEU A 1 83 ? -10.464 -1.616 16.869 1.00 95.12 83 LEU A C 1
ATOM 651 O O . LEU A 1 83 ? -11.366 -0.794 17.020 1.00 95.12 83 LEU A O 1
ATOM 655 N N . LYS A 1 84 ? -9.175 -1.285 17.007 1.00 93.75 84 LYS A N 1
ATOM 656 C CA . LYS A 1 84 ? -8.734 0.040 17.461 1.00 93.75 84 LYS A CA 1
ATOM 657 C C . LYS A 1 84 ? -9.234 1.177 16.565 1.00 93.75 84 LYS A C 1
ATOM 659 O O . LYS A 1 84 ? -9.613 2.242 17.053 1.00 93.75 84 LYS A O 1
ATOM 664 N N . LYS A 1 85 ? -9.201 0.989 15.243 1.00 92.00 85 LYS A N 1
ATOM 665 C CA . LYS A 1 85 ? -9.643 2.007 14.279 1.00 92.00 85 LYS A CA 1
ATOM 666 C C . LYS A 1 85 ? -11.167 2.162 14.280 1.00 92.00 85 LYS A C 1
ATOM 668 O O . LYS A 1 85 ? -11.650 3.289 14.195 1.00 92.00 85 LYS A O 1
ATOM 673 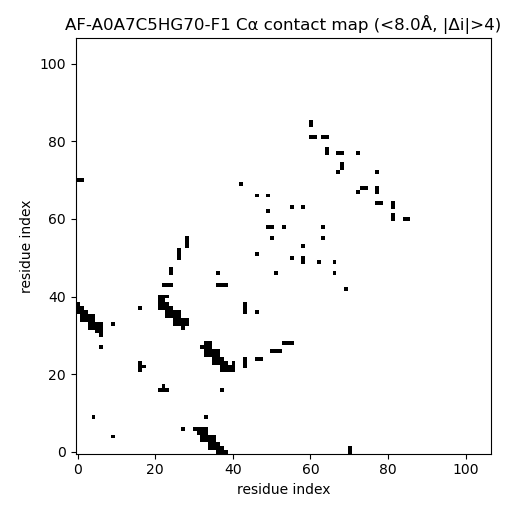N N . SER A 1 86 ? -11.893 1.059 14.441 1.00 91.62 86 SER A N 1
ATOM 674 C CA . SER A 1 86 ? -13.358 1.031 14.528 1.00 91.62 86 SER A CA 1
ATOM 675 C C . SER A 1 86 ? -13.865 1.727 15.792 1.00 91.62 86 SER A C 1
ATOM 677 O O . SER A 1 86 ? -14.757 2.569 15.716 1.00 91.62 86 SER A O 1
ATOM 679 N N . GLU A 1 87 ?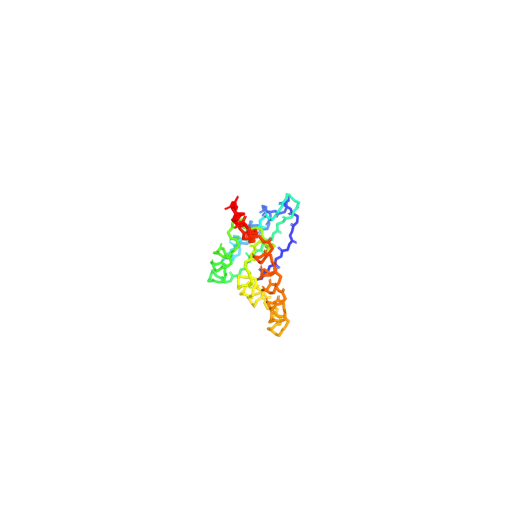 -13.241 1.470 16.945 1.00 91.88 87 GLU A N 1
ATOM 680 C CA . GLU A 1 87 ? -13.551 2.163 18.203 1.00 91.88 87 GLU A CA 1
ATOM 681 C C . GLU A 1 87 ? -13.315 3.674 18.097 1.00 91.88 87 GLU A C 1
ATOM 683 O O . GLU A 1 87 ? -14.174 4.475 18.469 1.00 91.88 87 GLU A O 1
ATOM 688 N N . ALA A 1 88 ? -12.173 4.081 17.532 1.00 86.69 88 ALA A N 1
ATOM 689 C CA . ALA A 1 88 ? -11.862 5.492 17.322 1.00 86.69 88 ALA A CA 1
ATOM 690 C C . ALA A 1 88 ? -12.868 6.180 16.382 1.00 86.69 88 ALA A C 1
ATOM 692 O O . ALA A 1 88 ? -13.172 7.361 16.558 1.00 86.69 88 ALA A O 1
ATOM 693 N N . GLN A 1 89 ? -13.389 5.459 15.385 1.00 85.50 89 GLN A N 1
ATOM 694 C CA . GLN A 1 89 ? -14.428 5.968 14.495 1.00 85.50 89 GLN A CA 1
ATOM 695 C C . GLN A 1 89 ? -15.767 6.109 15.229 1.00 85.50 89 GLN A C 1
ATOM 697 O O . GLN A 1 89 ? -16.367 7.179 15.166 1.00 85.50 89 GLN A O 1
ATOM 702 N N . ALA A 1 90 ? -16.195 5.097 15.988 1.00 84.69 90 ALA A N 1
ATOM 703 C CA . ALA A 1 90 ? -17.421 5.153 16.786 1.00 84.69 90 ALA A CA 1
ATOM 704 C C . ALA A 1 90 ? -17.418 6.333 17.779 1.00 84.69 90 ALA A C 1
ATOM 706 O O . ALA A 1 90 ? -18.402 7.063 17.876 1.00 84.69 90 ALA A O 1
ATOM 707 N N . GLN A 1 91 ? -16.283 6.582 18.442 1.00 83.69 91 GLN A N 1
ATOM 708 C CA . GLN A 1 91 ? -16.111 7.715 19.361 1.00 83.69 91 GLN A CA 1
ATOM 709 C C . GLN A 1 91 ? -16.176 9.084 18.668 1.00 83.69 91 GLN A C 1
ATOM 711 O O . GLN A 1 91 ? -16.582 10.069 19.284 1.00 83.69 91 GLN A O 1
ATOM 716 N N . ARG A 1 92 ? -15.756 9.183 17.398 1.00 81.06 92 ARG A N 1
ATOM 717 C CA . ARG A 1 92 ? -15.924 10.421 16.619 1.00 81.06 92 ARG A CA 1
ATOM 718 C C . ARG A 1 92 ? -17.395 10.662 16.310 1.00 81.06 92 ARG A C 1
ATOM 720 O O . ARG A 1 92 ? -17.894 11.730 16.634 1.00 81.06 92 ARG A O 1
ATOM 727 N N . LEU A 1 93 ? -18.101 9.644 15.809 1.00 77.88 93 LEU A N 1
ATOM 728 C CA . LEU A 1 93 ? -19.535 9.756 15.528 1.00 77.88 93 LEU A CA 1
ATOM 729 C C . LEU A 1 93 ? -20.354 10.145 16.769 1.00 77.88 93 LEU A C 1
ATOM 731 O O . LEU A 1 93 ? -21.280 10.938 16.654 1.00 77.88 93 LEU A O 1
ATOM 735 N N . SER A 1 94 ? -20.006 9.641 17.958 1.00 76.88 94 SER A N 1
ATOM 736 C CA . SER A 1 94 ? -20.703 10.020 19.194 1.00 76.88 94 SER A CA 1
ATOM 737 C C . SER A 1 94 ? -20.437 11.462 19.642 1.00 76.88 94 SER A C 1
ATOM 739 O O . SER A 1 94 ? -21.233 12.012 20.394 1.00 76.88 94 SER A O 1
ATOM 741 N N . ARG A 1 95 ? -19.323 12.078 19.219 1.00 67.25 95 ARG A N 1
ATOM 742 C CA . ARG A 1 95 ? -18.974 13.473 19.555 1.00 67.25 95 ARG A CA 1
ATOM 743 C C . ARG A 1 95 ? -19.614 14.499 18.625 1.00 67.25 95 ARG A C 1
ATOM 745 O O . ARG A 1 95 ? -19.759 15.645 19.031 1.00 67.25 95 ARG A O 1
ATOM 752 N N . ASP A 1 96 ? -19.981 14.091 17.416 1.00 66.00 96 ASP A N 1
ATOM 753 C CA . ASP A 1 96 ? -20.589 14.962 16.407 1.00 66.00 96 ASP A CA 1
ATOM 754 C C . ASP A 1 96 ? -22.132 14.978 16.484 1.00 66.00 96 ASP A C 1
ATOM 756 O O . ASP A 1 96 ? -22.786 15.606 15.649 1.00 66.00 96 ASP A O 1
ATOM 760 N N . LEU A 1 97 ? -22.741 14.307 17.475 1.00 59.66 97 LEU A N 1
ATOM 761 C CA . LEU A 1 97 ? -24.185 14.397 17.703 1.00 59.66 97 LEU A CA 1
ATOM 762 C C . LEU A 1 97 ? -24.525 15.794 18.260 1.00 59.66 97 LEU A C 1
ATOM 764 O O . LEU A 1 97 ? -23.993 16.156 19.313 1.00 59.66 97 LEU A O 1
ATOM 768 N N . PRO A 1 98 ? -25.403 16.584 17.609 1.00 59.44 98 PRO A N 1
ATOM 769 C CA . PRO A 1 98 ? -25.876 17.832 18.193 1.00 59.44 98 PRO A CA 1
ATOM 770 C C . PRO A 1 98 ? -26.570 17.525 19.522 1.00 59.44 98 PRO A C 1
ATOM 772 O O . PRO A 1 98 ? -27.353 16.573 19.605 1.00 59.44 98 PRO A O 1
ATOM 775 N N . GLU A 1 99 ? -26.269 18.315 20.558 1.00 62.66 99 GLU A N 1
ATOM 776 C CA . GLU A 1 99 ? -26.949 18.182 21.846 1.00 62.66 99 GLU A CA 1
ATOM 777 C C . GLU A 1 99 ? -28.469 18.187 21.628 1.00 62.66 99 GLU A C 1
ATOM 779 O O . GLU A 1 99 ? -28.964 18.963 20.798 1.00 62.66 99 GLU A O 1
ATOM 784 N N . PRO A 1 100 ? -29.228 17.324 22.329 1.00 62.72 100 PRO A N 1
ATOM 785 C CA . PRO A 1 100 ? -30.675 17.339 22.223 1.00 62.72 100 PRO A CA 1
ATOM 786 C C . PRO A 1 100 ? -31.155 18.749 22.558 1.00 62.72 100 PRO A C 1
ATOM 788 O O . PRO A 1 100 ? -30.908 19.246 23.654 1.00 62.72 100 PRO A O 1
ATOM 791 N N . CYS A 1 101 ? -31.804 19.398 21.587 1.00 52.47 101 CYS A N 1
ATOM 792 C CA . CYS A 1 101 ? -32.345 20.740 21.740 1.00 52.47 101 CYS A CA 1
ATOM 793 C C . CYS A 1 101 ? -33.285 20.724 22.950 1.00 52.47 101 CYS A C 1
ATOM 795 O O . CYS A 1 101 ? -34.378 20.154 22.895 1.00 52.47 101 CYS A O 1
ATOM 797 N N . THR A 1 102 ? -32.830 21.272 24.075 1.00 62.38 102 THR A N 1
ATOM 798 C CA . THR A 1 102 ? -33.622 21.393 25.292 1.00 62.38 102 THR A CA 1
ATOM 799 C C . THR A 1 102 ? -34.723 22.390 24.983 1.00 62.38 102 THR A C 1
ATOM 801 O O . THR A 1 102 ? -34.530 23.600 25.062 1.00 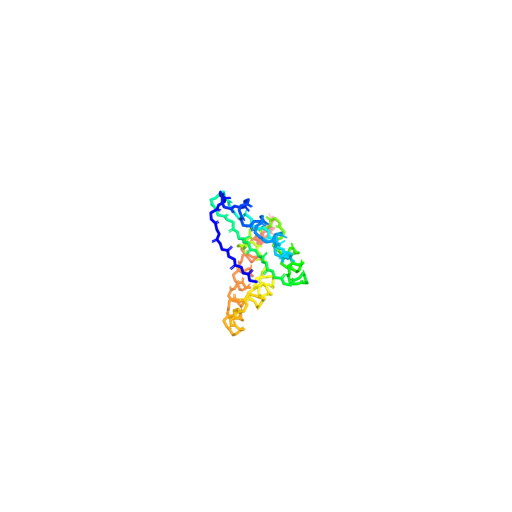62.38 102 THR A O 1
ATOM 804 N N . VAL A 1 103 ? -35.890 21.881 24.586 1.00 59.72 103 VAL A N 1
ATOM 805 C CA . VAL A 1 103 ? -37.105 22.683 24.480 1.00 59.72 103 VAL A CA 1
ATOM 806 C C . VAL A 1 103 ? -37.376 23.218 25.881 1.00 59.72 103 VAL A C 1
ATOM 808 O O . VAL A 1 103 ? -37.870 22.501 26.754 1.00 59.72 103 VAL A O 1
ATOM 811 N N . HIS A 1 104 ? -36.979 24.464 26.130 1.00 57.72 104 HIS A N 1
ATOM 812 C CA . HIS A 1 104 ? -37.390 25.185 27.318 1.00 57.72 104 HIS A CA 1
ATOM 813 C C . HIS A 1 104 ? -38.918 25.213 27.314 1.00 57.72 104 HIS A C 1
ATOM 815 O O . HIS A 1 104 ? -39.544 25.818 26.446 1.00 57.72 104 HIS A O 1
ATOM 821 N N . LYS A 1 105 ? -39.516 24.496 28.270 1.00 55.91 105 LYS A N 1
ATOM 822 C CA . LYS A 1 105 ? -40.927 24.641 28.610 1.00 55.91 105 LYS A CA 1
ATOM 823 C C . LYS A 1 105 ? -41.114 26.082 29.077 1.00 55.91 105 LYS A C 1
ATOM 825 O O . LYS A 1 105 ? -40.736 26.407 30.198 1.00 55.91 105 LYS A O 1
ATOM 830 N N . CYS A 1 106 ? -41.640 26.937 28.205 1.00 42.59 106 CYS A N 1
ATOM 831 C CA . CYS A 1 106 ? -42.214 28.209 28.617 1.00 42.59 106 CYS A CA 1
ATOM 832 C C . CYS A 1 106 ? -43.350 27.893 29.598 1.00 42.59 106 CYS A C 1
ATOM 834 O O . CYS A 1 106 ? -44.307 27.210 29.226 1.00 42.59 106 CYS A O 1
ATOM 836 N N . ALA A 1 107 ? -43.164 28.306 30.850 1.00 52.53 107 ALA A N 1
ATOM 837 C CA . ALA A 1 107 ? -44.193 28.344 31.881 1.00 52.53 107 ALA A CA 1
ATOM 838 C C . ALA A 1 107 ? -44.870 29.716 31.868 1.00 52.53 107 ALA A C 1
ATOM 840 O O . ALA A 1 107 ? -44.164 30.700 31.540 1.00 52.53 107 ALA A O 1
#

Radius of gyration: 20.05 Å; Cα contacts (8 Å, |Δi|>4): 104; chains: 1; bounding box: 56×40×51 Å

Secondary structure (DSSP, 8-state):
-EEEEEGGGHHHHHHHHHHTT-EEEEE-SSSSEEEEEEE-HHHHHHHHHHHTTS-GGGS-HHHHHHHHHHTT--HHHHHHHHHHHHHHHHHHHHHSSPPP-------

InterPro domains:
  IPR018594 Domain of unknown function DUF2023 [PF09633] (1-85)
  IPR036780 PG1857-like superfamily [G3DSA:3.30.2190.10] (1-89)
  IPR036780 PG1857-like superfamily [SSF160448] (1-85)

Sequence (107 aa):
VMHTLPAGKMLEATAKLRRFGIDFHIHAPGIKTINVFFGAPECVAVVRSICGEKKLRDLTPEEDFVLGSMLGYDIRKQCERYLKKSEAQAQRLSRDLPEPCTVHKCA

Nearest PDB structures (foldseek):
  2guk-assembly1_B  TM=8.805E-01  e=8.844E-07  Porphyromonas gingivalis W83
  1dtj-assembly2_B  TM=3.741E-01  e=1.816E-01  Homo sapiens
  4rwx-assembly1_C  TM=5.823E-01  e=1.828E+00  Listeria monocytogenes EGD-e
  4rwx-assembly1_B  TM=5.926E-01  e=2.071E+00  Listeria monocytogenes EGD-e
  2cve-assembly1_A  TM=4.817E-01  e=5.282E+00  Thermus thermophilus HB8